Protein AF-A0A535GGE3-F1 (afdb_monomer_lite)

Secondary structure (DSSP, 8-state):
-HHHHTTTS----TT-HHHHHHHHHHHHHS-HHHHHHHHHHHHHHHHHS-HHHHHHHHHHHHHHHHHHHHHT-----TTHHHHTT----

pLDDT: mean 84.15, std 18.24, range [43.69, 98.31]

Radius of gyration: 27.99 Å; chains: 1; bounding box: 55×21×83 Å

Sequence (89 aa):
THE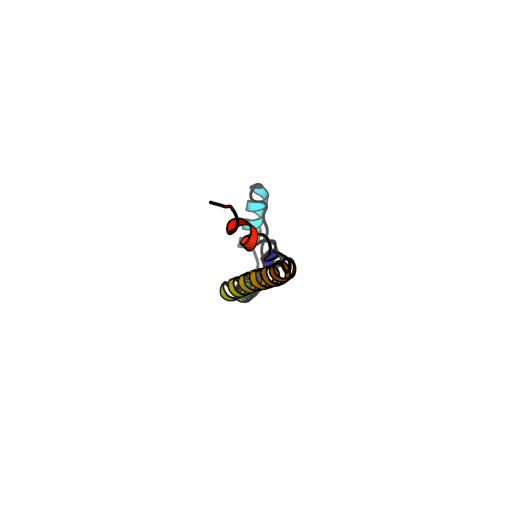ELGEWAITINPFDVDATADALHKALLMDPVERHARAEKMRAVVQQNDVARWISAQLQDIRDLIEPLAARQPEVSREEALVAGEGTI

Structure (mmCIF, N/CA/C/O backbone):
data_AF-A0A535GGE3-F1
#
_entry.id   AF-A0A535GGE3-F1
#
loop_
_atom_site.group_PDB
_atom_site.id
_atom_site.type_symbol
_atom_site.label_atom_id
_atom_site.label_alt_id
_atom_site.label_comp_id
_atom_site.label_asym_id
_atom_site.label_entity_id
_atom_site.label_seq_id
_atom_site.pdbx_PDB_ins_code
_atom_site.Cartn_x
_atom_site.Cartn_y
_atom_site.Cartn_z
_atom_site.occupancy
_atom_site.B_iso_or_equiv
_atom_site.auth_seq_id
_atom_site.auth_comp_id
_atom_site.auth_asym_id
_atom_site.auth_atom_id
_atom_site.pdbx_PDB_model_num
ATOM 1 N N . THR A 1 1 ? 3.525 0.109 -5.865 1.00 65.56 1 THR A N 1
ATOM 2 C CA . THR A 1 1 ? 2.111 0.341 -6.284 1.00 65.56 1 THR A CA 1
ATOM 3 C C . THR A 1 1 ? 1.181 -0.630 -5.549 1.00 65.56 1 THR A C 1
ATOM 5 O O . THR A 1 1 ? 1.669 -1.307 -4.650 1.00 65.56 1 THR A O 1
ATOM 8 N N . HIS A 1 2 ? -0.128 -0.718 -5.861 1.00 84.50 2 HIS A N 1
ATOM 9 C CA . HIS A 1 2 ? -0.995 -1.799 -5.333 1.00 84.50 2 HIS A CA 1
ATOM 10 C C . HIS A 1 2 ? -0.398 -3.186 -5.610 1.00 84.50 2 HIS A C 1
ATOM 12 O O . HIS A 1 2 ? -0.437 -4.055 -4.753 1.00 84.50 2 HIS A O 1
ATOM 18 N N . GLU A 1 3 ? 0.228 -3.367 -6.767 1.00 89.81 3 GLU A N 1
ATOM 19 C CA . GLU A 1 3 ? 0.840 -4.640 -7.160 1.00 89.81 3 GLU A CA 1
ATOM 20 C C . GLU A 1 3 ? 1.996 -5.048 -6.234 1.00 89.81 3 GLU A C 1
ATOM 22 O O . GLU A 1 3 ? 2.218 -6.230 -6.008 1.00 89.81 3 GLU A O 1
ATOM 27 N N . GLU A 1 4 ? 2.701 -4.078 -5.649 1.00 88.94 4 GLU A N 1
ATOM 28 C CA . GLU A 1 4 ? 3.852 -4.335 -4.773 1.00 88.94 4 GLU A CA 1
ATOM 29 C C . GLU A 1 4 ? 3.494 -4.277 -3.283 1.00 88.94 4 GLU A C 1
ATOM 31 O O . GLU A 1 4 ? 4.066 -4.995 -2.469 1.00 88.94 4 GLU A O 1
ATOM 36 N N . LEU A 1 5 ? 2.571 -3.390 -2.899 1.00 94.06 5 LEU A N 1
ATOM 37 C CA . LEU A 1 5 ? 2.252 -3.095 -1.496 1.00 94.06 5 LEU A CA 1
ATOM 38 C C . LEU A 1 5 ? 0.852 -3.558 -1.083 1.00 94.06 5 LEU A C 1
ATOM 40 O O . LEU A 1 5 ? 0.518 -3.497 0.100 1.00 94.06 5 LEU A O 1
ATOM 44 N N . GLY A 1 6 ? 0.021 -3.996 -2.029 1.00 93.19 6 GLY A N 1
ATOM 45 C CA . GLY A 1 6 ? -1.407 -4.254 -1.838 1.00 93.19 6 GLY A CA 1
ATOM 46 C C . GLY A 1 6 ? -1.722 -5.329 -0.806 1.00 93.19 6 GLY A C 1
ATOM 47 O O . GLY A 1 6 ? -2.757 -5.241 -0.156 1.00 93.19 6 GLY A O 1
ATOM 48 N N . GLU A 1 7 ? -0.814 -6.285 -0.595 1.00 94.00 7 GLU A N 1
ATOM 49 C CA . GLU A 1 7 ? -0.938 -7.305 0.455 1.00 94.00 7 GLU A CA 1
ATOM 50 C C . GLU A 1 7 ? -1.048 -6.676 1.858 1.00 94.00 7 GLU A C 1
ATOM 52 O O . GLU A 1 7 ? -1.814 -7.133 2.707 1.00 94.00 7 GLU A O 1
ATOM 57 N N . TRP A 1 8 ? -0.320 -5.582 2.092 1.00 96.06 8 TRP A N 1
ATOM 58 C CA . TRP A 1 8 ? -0.219 -4.933 3.402 1.00 96.06 8 TRP A CA 1
ATOM 59 C C . TRP A 1 8 ? -0.999 -3.613 3.472 1.00 96.06 8 TRP A C 1
ATOM 61 O O . TRP A 1 8 ? -1.387 -3.182 4.564 1.00 96.06 8 TRP A O 1
ATOM 71 N N . ALA A 1 9 ? -1.279 -2.995 2.325 1.00 95.88 9 ALA A N 1
ATOM 72 C CA . ALA A 1 9 ? -2.024 -1.748 2.204 1.00 95.88 9 ALA A CA 1
ATOM 73 C C . ALA A 1 9 ? -3.549 -1.954 2.221 1.00 95.88 9 ALA A C 1
ATOM 75 O O . ALA A 1 9 ? -4.075 -3.007 1.864 1.00 95.88 9 ALA A O 1
ATOM 76 N N . ILE A 1 10 ? -4.287 -0.905 2.593 1.00 95.88 10 ILE A N 1
ATOM 77 C CA . ILE A 1 10 ? -5.721 -0.825 2.295 1.00 95.88 10 ILE A CA 1
ATOM 78 C C . ILE A 1 10 ? -5.846 -0.257 0.885 1.00 95.88 10 ILE A C 1
ATOM 80 O O . ILE A 1 10 ? -5.520 0.903 0.644 1.00 95.88 10 ILE A O 1
ATOM 84 N N . THR A 1 11 ? -6.276 -1.097 -0.049 1.00 95.19 11 THR A N 1
ATOM 85 C CA . THR A 1 11 ? -6.462 -0.701 -1.447 1.00 95.19 11 THR A CA 1
ATOM 86 C C . THR A 1 11 ? -7.828 -0.060 -1.629 1.00 95.19 11 THR A C 1
ATOM 88 O O . THR A 1 11 ? -8.811 -0.534 -1.063 1.00 95.19 11 THR A O 1
ATOM 91 N N . ILE A 1 12 ? -7.878 1.002 -2.430 1.00 95.44 12 ILE A N 1
ATOM 92 C CA . ILE A 1 12 ? -9.096 1.752 -2.738 1.00 95.44 12 ILE A CA 1
ATOM 93 C C . ILE A 1 12 ? -9.269 1.894 -4.247 1.00 95.44 12 ILE A C 1
ATOM 95 O O . ILE A 1 12 ? -8.293 1.901 -4.999 1.00 95.44 12 ILE A O 1
ATOM 99 N N . ASN A 1 13 ? -10.521 2.037 -4.676 1.00 93.81 13 ASN A N 1
ATOM 100 C CA . ASN A 1 13 ? -10.852 2.547 -5.998 1.00 93.81 13 ASN A CA 1
ATOM 101 C C . ASN A 1 13 ? -10.928 4.084 -5.917 1.00 93.81 13 ASN A C 1
ATOM 103 O O . ASN A 1 13 ? -11.779 4.589 -5.188 1.00 93.81 13 ASN A O 1
ATOM 107 N N . PRO A 1 14 ? -10.101 4.845 -6.658 1.00 94.69 14 PRO A N 1
ATOM 108 C CA . PRO A 1 14 ? -10.070 6.306 -6.545 1.00 94.69 14 PRO A CA 1
ATOM 109 C C . PRO A 1 14 ? -11.331 7.004 -7.079 1.00 94.69 14 PRO A C 1
ATOM 111 O O . PRO A 1 14 ? -11.496 8.200 -6.859 1.00 94.69 14 PRO A O 1
ATOM 114 N N . PHE A 1 15 ? -12.208 6.285 -7.785 1.00 97.56 15 PHE A N 1
ATOM 115 C CA . PHE A 1 15 ? -13.466 6.821 -8.316 1.00 97.56 15 PHE A CA 1
ATOM 116 C C . PHE A 1 15 ? -14.675 6.548 -7.415 1.00 97.56 15 PHE A C 1
ATOM 118 O O . PHE A 1 15 ? -15.767 7.030 -7.707 1.00 97.56 15 PHE A O 1
ATOM 125 N N . ASP A 1 16 ? -14.491 5.783 -6.339 1.00 97.94 16 ASP A N 1
ATOM 126 C CA . ASP A 1 16 ? -15.547 5.437 -5.394 1.00 97.94 16 ASP A CA 1
ATOM 127 C C . ASP A 1 16 ? -15.313 6.165 -4.064 1.00 97.94 16 ASP A C 1
ATOM 129 O O . ASP A 1 16 ? -14.432 5.817 -3.269 1.00 97.94 16 ASP A O 1
ATOM 133 N N . VAL A 1 17 ? -16.084 7.233 -3.854 1.00 98.00 17 VAL A N 1
ATOM 134 C CA . VAL A 1 17 ? -15.956 8.104 -2.680 1.00 98.00 17 VAL A CA 1
ATOM 135 C C . VAL A 1 17 ? -16.408 7.386 -1.411 1.00 98.00 17 VAL A C 1
ATOM 137 O O . VAL A 1 17 ? -15.737 7.503 -0.384 1.00 98.00 17 VAL A O 1
ATOM 140 N N . ASP A 1 18 ? -17.491 6.613 -1.484 1.00 98.25 18 ASP A N 1
ATOM 141 C CA . ASP A 1 18 ? -18.054 5.917 -0.326 1.00 98.25 18 ASP A CA 1
ATOM 142 C C . ASP A 1 18 ? -17.114 4.795 0.128 1.00 98.25 18 ASP A C 1
ATOM 144 O O . ASP A 1 18 ? -16.729 4.737 1.298 1.00 98.25 18 ASP A O 1
ATOM 148 N N . ALA A 1 19 ? -16.611 3.985 -0.810 1.00 97.19 19 ALA A N 1
ATOM 149 C CA . ALA A 1 19 ? -15.624 2.953 -0.492 1.00 97.19 19 ALA A CA 1
ATOM 150 C C . ALA A 1 19 ? -14.320 3.546 0.073 1.00 97.19 19 ALA A C 1
ATOM 152 O O . ALA A 1 19 ? -13.678 2.952 0.945 1.00 97.19 19 ALA A O 1
ATOM 153 N N . THR A 1 20 ? -13.921 4.734 -0.393 1.00 97.88 20 THR A N 1
ATOM 154 C CA . THR A 1 20 ? -12.757 5.446 0.154 1.00 97.88 20 THR A CA 1
ATOM 155 C C . THR A 1 20 ? -13.014 5.928 1.587 1.00 97.88 20 THR A C 1
ATOM 157 O O . THR A 1 20 ? -12.121 5.825 2.434 1.00 97.88 20 THR A O 1
ATOM 160 N N . ALA A 1 21 ? -14.221 6.413 1.894 1.00 98.12 21 ALA A N 1
ATOM 161 C CA . ALA A 1 21 ? -14.606 6.805 3.249 1.00 98.12 21 ALA A CA 1
ATOM 162 C C . ALA A 1 21 ? -14.586 5.607 4.214 1.00 98.12 21 ALA A C 1
ATOM 164 O O . ALA A 1 21 ? -14.001 5.702 5.298 1.00 98.12 21 ALA A O 1
ATOM 165 N N . ASP A 1 22 ? -15.121 4.460 3.795 1.00 98.19 22 ASP A N 1
ATOM 166 C CA . ASP A 1 22 ? -15.088 3.219 4.575 1.00 98.19 22 ASP A CA 1
ATOM 167 C C . ASP A 1 22 ? -13.653 2.729 4.819 1.00 98.19 22 ASP A C 1
ATOM 169 O O . ASP A 1 22 ? -13.294 2.324 5.931 1.00 98.19 22 ASP A O 1
ATOM 173 N N . ALA A 1 23 ? -12.790 2.812 3.802 1.00 97.88 23 ALA A N 1
ATOM 174 C CA . ALA A 1 23 ? -11.376 2.471 3.919 1.00 97.88 23 ALA A CA 1
ATOM 175 C C . ALA A 1 23 ? -10.643 3.364 4.935 1.00 97.88 23 ALA A C 1
ATOM 177 O O . ALA A 1 23 ? -9.874 2.856 5.758 1.00 97.88 23 ALA A O 1
ATOM 178 N N . LEU A 1 24 ? -10.903 4.676 4.917 1.00 97.81 24 LEU A N 1
ATOM 179 C CA . LEU A 1 24 ? -10.366 5.621 5.900 1.00 97.81 24 LEU A CA 1
ATOM 180 C C . LEU A 1 24 ? -10.873 5.314 7.308 1.00 97.81 24 LEU A C 1
ATOM 182 O O . LEU A 1 24 ? -10.078 5.271 8.248 1.00 97.81 24 LEU A O 1
ATOM 186 N N . HIS A 1 25 ? -12.172 5.055 7.455 1.00 98.19 25 HIS A N 1
ATOM 187 C CA . HIS A 1 25 ? -12.770 4.697 8.736 1.00 98.19 25 HIS A CA 1
ATOM 188 C C . HIS A 1 25 ? -12.113 3.444 9.327 1.00 98.19 25 HIS A C 1
ATOM 190 O O . HIS A 1 25 ? -11.648 3.458 10.470 1.00 98.19 25 HIS A O 1
ATOM 196 N N . LYS A 1 26 ? -11.967 2.390 8.514 1.00 97.50 26 LYS A N 1
ATOM 197 C CA . LYS A 1 26 ? -11.250 1.167 8.886 1.00 97.50 26 LYS A CA 1
ATOM 198 C C . LYS A 1 26 ? -9.802 1.445 9.288 1.00 97.50 26 LYS A C 1
ATOM 200 O O . LYS A 1 26 ? -9.337 0.894 10.280 1.00 97.50 26 LYS A O 1
ATOM 205 N N . ALA A 1 27 ? -9.081 2.275 8.535 1.00 97.50 27 ALA A N 1
ATOM 206 C CA . ALA A 1 27 ? -7.683 2.593 8.822 1.00 97.50 27 ALA A CA 1
ATOM 207 C C . ALA A 1 27 ? -7.515 3.330 10.161 1.00 97.50 27 ALA A C 1
ATOM 209 O O . ALA A 1 27 ? -6.601 3.022 10.928 1.00 97.50 27 ALA A O 1
ATOM 210 N N . LEU A 1 28 ? -8.404 4.285 10.448 1.00 97.81 28 LEU A N 1
ATOM 211 C CA . LEU A 1 28 ? -8.374 5.093 11.669 1.00 97.81 28 LEU A CA 1
ATOM 212 C C . LEU A 1 28 ? -8.727 4.286 12.922 1.00 97.81 28 LEU A C 1
ATOM 214 O O . LEU A 1 28 ? -8.173 4.550 13.988 1.00 97.81 28 LEU A O 1
ATOM 218 N N . LEU A 1 29 ? -9.612 3.298 12.789 1.00 97.94 29 LEU A N 1
ATOM 219 C CA . LEU A 1 29 ? -10.005 2.405 13.882 1.00 97.94 29 LEU A CA 1
ATOM 220 C C . LEU A 1 29 ? -9.164 1.125 13.972 1.00 97.94 29 LEU A C 1
ATOM 222 O O . LEU A 1 29 ? -9.393 0.312 14.865 1.00 97.94 29 LEU A O 1
ATOM 226 N N . MET A 1 30 ? -8.203 0.933 13.066 1.00 98.25 30 MET A N 1
ATOM 227 C CA . MET A 1 30 ? -7.353 -0.252 13.045 1.00 98.25 30 MET A CA 1
ATOM 228 C C . MET A 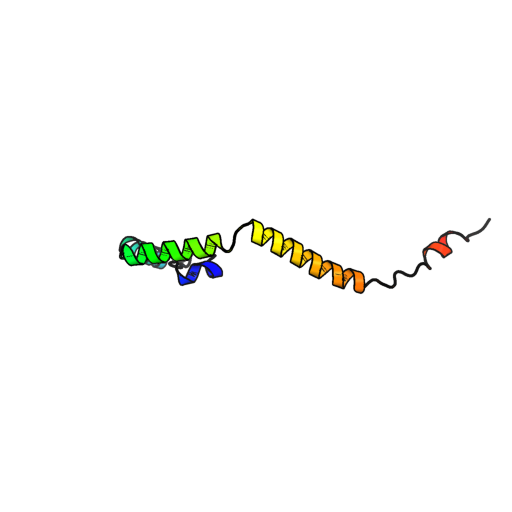1 30 ? -6.566 -0.384 14.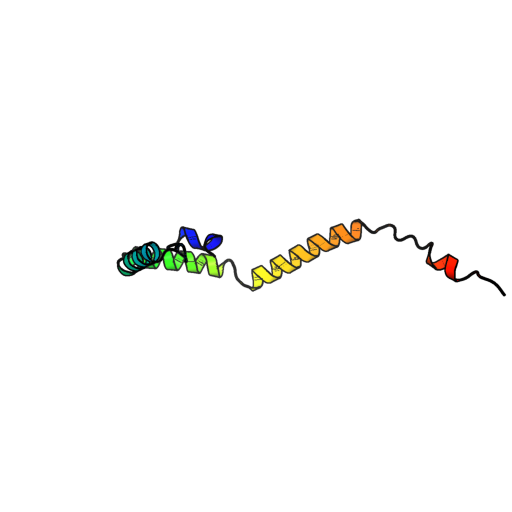347 1.00 98.25 30 MET A C 1
ATOM 230 O O . MET A 1 30 ? -5.962 0.585 14.828 1.00 98.25 30 MET A O 1
ATOM 234 N N . ASP A 1 31 ? -6.523 -1.614 14.863 1.00 98.31 31 ASP A N 1
ATOM 235 C CA . ASP A 1 31 ? -5.731 -1.947 16.036 1.00 98.31 31 ASP A CA 1
ATOM 236 C C . ASP A 1 31 ? -4.269 -1.484 15.850 1.00 98.31 31 ASP A C 1
ATOM 238 O O . ASP A 1 31 ? -3.678 -1.693 14.781 1.00 98.31 31 ASP A O 1
ATOM 242 N N . PRO A 1 32 ? -3.654 -0.831 16.854 1.00 98.19 32 PRO A N 1
ATOM 243 C CA . PRO A 1 32 ? -2.297 -0.314 16.723 1.00 98.19 32 PRO A CA 1
ATOM 244 C C . PRO A 1 32 ? -1.246 -1.378 16.385 1.00 98.19 32 PRO A C 1
ATOM 246 O O . PRO A 1 32 ? -0.294 -1.059 15.670 1.00 98.19 32 PRO A O 1
ATOM 249 N N . VAL A 1 33 ? -1.404 -2.616 16.866 1.00 98.31 33 VAL A N 1
ATOM 250 C CA . VAL A 1 33 ? -0.475 -3.721 16.589 1.00 98.31 33 VAL A CA 1
ATOM 251 C C . VAL A 1 33 ? -0.600 -4.151 15.133 1.00 98.31 33 VAL A C 1
ATOM 253 O O . VAL A 1 33 ? 0.415 -4.265 14.444 1.00 98.31 33 VAL A O 1
ATOM 256 N N . GLU A 1 34 ? -1.827 -4.313 14.630 1.00 97.75 34 GLU A N 1
ATOM 257 C CA . GLU A 1 34 ? -2.064 -4.603 13.210 1.00 97.75 34 GLU A CA 1
ATOM 258 C C . GLU A 1 34 ? -1.506 -3.484 12.318 1.00 97.75 34 GLU A C 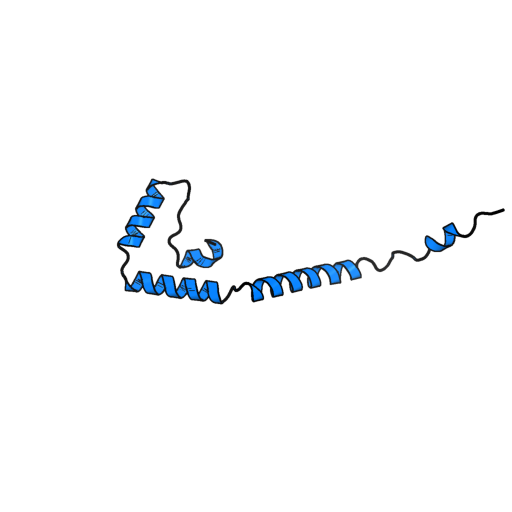1
ATOM 260 O O . GLU A 1 34 ? -0.773 -3.749 11.359 1.00 97.75 34 GLU A O 1
ATOM 265 N N . ARG A 1 35 ? -1.793 -2.221 12.660 1.00 97.81 35 ARG A N 1
ATOM 266 C CA . ARG A 1 35 ? -1.318 -1.052 11.910 1.00 97.81 35 ARG A CA 1
ATOM 267 C C . ARG A 1 35 ? 0.206 -1.012 11.8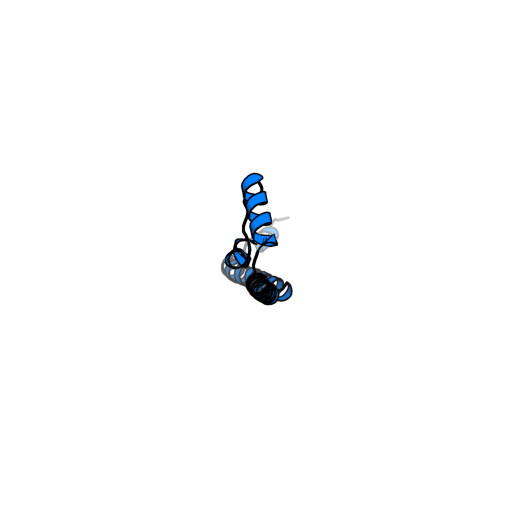44 1.00 97.81 35 ARG A C 1
ATOM 269 O O . ARG A 1 35 ? 0.771 -0.755 10.780 1.00 97.81 35 ARG A O 1
ATOM 276 N N . HIS A 1 36 ? 0.873 -1.286 12.964 1.00 98.06 36 HIS A N 1
ATOM 277 C CA . HIS A 1 36 ? 2.329 -1.345 13.025 1.00 98.06 36 HIS A CA 1
ATOM 278 C C . HIS A 1 36 ? 2.885 -2.494 12.177 1.00 98.06 36 HIS A C 1
ATOM 280 O O . HIS A 1 36 ? 3.799 -2.282 11.382 1.00 98.06 36 HIS A O 1
ATOM 286 N N . ALA A 1 37 ? 2.312 -3.694 12.293 1.00 98.00 37 ALA A N 1
ATOM 287 C CA . ALA A 1 37 ? 2.746 -4.858 11.526 1.00 98.00 37 ALA A CA 1
ATOM 288 C C . ALA A 1 37 ? 2.647 -4.620 10.010 1.00 98.00 37 ALA A C 1
ATOM 290 O O . ALA A 1 37 ? 3.607 -4.881 9.284 1.00 98.00 37 ALA A O 1
ATOM 291 N N . ARG A 1 38 ? 1.530 -4.053 9.533 1.00 97.62 38 ARG A N 1
ATOM 292 C CA . ARG A 1 38 ? 1.357 -3.671 8.121 1.00 97.62 38 ARG A CA 1
ATOM 293 C C . ARG A 1 38 ? 2.409 -2.655 7.675 1.00 97.62 38 ARG A C 1
ATOM 295 O O . ARG A 1 38 ? 3.020 -2.829 6.621 1.00 97.62 38 ARG A O 1
ATOM 302 N N . ALA A 1 39 ? 2.645 -1.612 8.475 1.00 97.12 39 ALA A N 1
ATOM 303 C CA . ALA A 1 39 ? 3.628 -0.576 8.162 1.00 97.12 39 ALA A CA 1
ATOM 304 C C . ALA A 1 39 ? 5.055 -1.137 8.052 1.00 97.12 39 ALA A C 1
ATOM 306 O O . ALA A 1 39 ? 5.762 -0.804 7.102 1.00 97.12 39 ALA A O 1
ATOM 307 N N . GLU A 1 40 ? 5.465 -2.018 8.970 1.00 97.81 40 GLU A N 1
ATOM 308 C CA . GLU A 1 40 ? 6.775 -2.681 8.904 1.00 97.81 40 GLU A CA 1
ATOM 309 C C . GLU A 1 40 ? 6.941 -3.502 7.625 1.00 97.81 40 GLU A C 1
ATOM 311 O O . GLU A 1 40 ? 7.959 -3.394 6.940 1.00 97.81 40 GLU A O 1
ATOM 316 N N . LYS A 1 41 ? 5.920 -4.283 7.254 1.00 96.94 41 LYS A N 1
ATOM 317 C CA . LYS A 1 41 ? 5.956 -5.083 6.025 1.00 96.94 41 LYS A CA 1
ATOM 318 C C . LYS A 1 41 ? 6.080 -4.210 4.779 1.00 96.94 41 LYS A C 1
ATOM 320 O O . LYS A 1 41 ? 6.932 -4.484 3.938 1.00 96.94 41 LYS A O 1
ATOM 325 N N . MET A 1 42 ? 5.317 -3.118 4.695 1.00 95.75 42 MET A N 1
ATOM 326 C CA . MET A 1 42 ? 5.442 -2.169 3.583 1.00 95.75 42 MET A CA 1
ATOM 327 C C . MET A 1 42 ? 6.835 -1.532 3.518 1.00 95.75 42 MET A C 1
ATOM 329 O O . MET A 1 42 ? 7.409 -1.452 2.434 1.00 95.75 42 MET A O 1
ATOM 333 N N . ARG A 1 43 ? 7.422 -1.123 4.655 1.00 95.12 43 ARG A N 1
ATOM 334 C CA . ARG A 1 43 ? 8.790 -0.571 4.669 1.00 95.12 43 ARG A CA 1
ATOM 335 C C . ARG A 1 43 ? 9.819 -1.579 4.175 1.00 95.12 43 ARG A C 1
ATOM 337 O O . ARG A 1 43 ? 10.685 -1.204 3.390 1.00 95.12 43 ARG A O 1
ATOM 344 N N . ALA A 1 44 ? 9.701 -2.841 4.581 1.00 93.88 44 ALA A N 1
ATOM 345 C CA . ALA A 1 44 ? 10.593 -3.894 4.112 1.00 93.88 44 ALA A CA 1
ATOM 346 C C . ALA A 1 44 ? 10.504 -4.085 2.589 1.00 93.88 44 ALA A C 1
ATOM 348 O O . ALA A 1 44 ? 11.539 -4.249 1.946 1.00 93.88 44 ALA A O 1
ATOM 349 N N . VAL A 1 45 ? 9.302 -4.040 1.999 1.00 92.81 45 VAL A N 1
ATOM 350 C CA . VAL A 1 45 ? 9.125 -4.136 0.537 1.00 92.81 45 VAL A CA 1
ATOM 351 C C . VAL A 1 45 ? 9.775 -2.950 -0.176 1.00 92.81 45 VAL A C 1
ATOM 353 O O . VAL A 1 45 ? 10.504 -3.150 -1.146 1.00 92.81 45 VAL A O 1
ATOM 356 N N . VAL A 1 46 ? 9.572 -1.726 0.319 1.00 90.75 46 VAL A N 1
ATOM 357 C CA . VAL A 1 46 ? 10.174 -0.518 -0.272 1.00 90.75 46 VAL A CA 1
ATOM 358 C C . VAL A 1 46 ? 11.702 -0.563 -0.200 1.00 90.75 46 VAL A C 1
ATOM 360 O O . VAL A 1 46 ? 12.370 -0.274 -1.185 1.00 90.75 46 VAL A O 1
ATOM 363 N N . GLN A 1 47 ? 12.270 -0.973 0.936 1.00 90.50 47 GLN A N 1
ATOM 364 C CA . GLN A 1 47 ? 13.725 -1.063 1.112 1.00 90.50 47 GLN A CA 1
ATOM 365 C C . GLN A 1 47 ? 14.382 -2.111 0.202 1.00 90.50 47 GLN A C 1
ATOM 367 O O . GLN A 1 47 ? 15.527 -1.940 -0.194 1.00 90.50 47 GLN A O 1
ATOM 372 N N . GLN A 1 48 ? 13.674 -3.189 -0.144 1.00 87.56 48 GLN A N 1
ATOM 373 C CA . GLN A 1 48 ? 14.182 -4.228 -1.052 1.00 87.56 48 GLN A CA 1
ATOM 374 C C . GLN A 1 48 ? 14.142 -3.826 -2.535 1.00 87.56 48 GLN A C 1
ATOM 376 O O . GLN A 1 48 ? 14.823 -4.452 -3.356 1.00 87.56 48 GLN A O 1
ATOM 381 N N . ASN A 1 49 ? 13.343 -2.813 -2.874 1.00 85.19 49 ASN A N 1
ATOM 382 C CA . ASN A 1 49 ? 13.130 -2.311 -4.230 1.00 85.19 49 ASN A CA 1
ATOM 383 C C . ASN A 1 49 ? 13.633 -0.866 -4.344 1.00 85.19 49 ASN A C 1
ATOM 385 O O . ASN A 1 49 ? 12.894 0.045 -4.713 1.00 85.19 49 ASN A O 1
ATOM 389 N N . ASP A 1 50 ? 14.893 -0.649 -3.968 1.00 85.00 50 ASP A N 1
ATOM 390 C CA . ASP A 1 50 ? 15.501 0.675 -4.023 1.00 85.00 50 ASP A CA 1
ATOM 391 C C . ASP A 1 50 ? 15.840 1.132 -5.459 1.00 85.00 50 ASP A C 1
ATOM 393 O O . ASP A 1 50 ? 15.838 0.367 -6.430 1.00 85.00 50 ASP A O 1
ATOM 397 N N . VAL A 1 51 ? 16.145 2.426 -5.590 1.00 88.81 51 VAL A N 1
ATOM 398 C CA . VAL A 1 51 ? 16.471 3.053 -6.879 1.00 88.81 51 VAL A CA 1
ATOM 399 C C . VAL A 1 51 ? 17.755 2.499 -7.501 1.00 88.81 51 VAL A C 1
ATOM 401 O O . VAL A 1 51 ? 17.866 2.446 -8.724 1.00 88.81 51 VAL A O 1
ATOM 404 N N . ALA A 1 52 ? 18.725 2.069 -6.689 1.00 90.31 52 ALA A N 1
ATOM 405 C CA . ALA A 1 52 ? 19.986 1.539 -7.193 1.00 90.31 52 ALA A CA 1
ATOM 406 C C . ALA A 1 52 ? 19.753 0.193 -7.885 1.00 90.31 52 ALA A C 1
ATOM 408 O O . ALA A 1 52 ? 20.196 -0.003 -9.017 1.00 90.31 52 ALA A O 1
ATOM 409 N N . ARG A 1 53 ? 18.970 -0.688 -7.254 1.00 88.75 53 ARG A N 1
ATOM 410 C CA . ARG A 1 53 ? 18.506 -1.945 -7.836 1.00 88.75 53 ARG A CA 1
ATOM 411 C C . ARG A 1 53 ? 17.734 -1.709 -9.129 1.00 88.75 53 ARG A C 1
ATOM 413 O O . ARG A 1 53 ? 17.974 -2.426 -10.097 1.00 88.75 53 ARG A O 1
ATOM 420 N N . TRP A 1 54 ? 16.846 -0.712 -9.165 1.00 91.94 54 TRP A N 1
ATOM 421 C CA . TRP A 1 54 ? 16.120 -0.363 -10.389 1.00 91.94 54 TRP A CA 1
ATOM 422 C C . TRP A 1 54 ? 17.078 0.029 -11.524 1.00 91.94 54 TRP A C 1
ATOM 424 O O . TRP A 1 54 ? 16.996 -0.553 -12.602 1.00 91.94 54 TRP A O 1
ATOM 434 N N . ILE A 1 55 ? 18.041 0.930 -11.284 1.00 95.62 55 ILE A N 1
ATOM 435 C CA . ILE A 1 55 ? 19.025 1.328 -12.309 1.00 95.62 55 ILE A CA 1
ATOM 436 C C . ILE A 1 55 ? 19.838 0.119 -12.783 1.00 95.62 55 ILE A C 1
ATOM 438 O O . ILE A 1 55 ? 20.025 -0.061 -13.986 1.00 95.62 55 ILE A O 1
ATOM 442 N N . SER A 1 56 ? 20.314 -0.723 -11.860 1.00 94.94 56 SER A N 1
ATOM 443 C CA . SER A 1 56 ? 21.062 -1.932 -12.215 1.00 94.94 56 SER A CA 1
ATOM 444 C C . SER A 1 56 ? 20.244 -2.883 -13.087 1.00 94.94 56 SER A C 1
ATOM 446 O O . SER A 1 56 ? 20.773 -3.379 -14.078 1.00 94.94 56 SER A O 1
ATOM 448 N N . ALA A 1 57 ? 18.965 -3.093 -12.763 1.00 94.19 57 ALA A N 1
ATOM 449 C CA . ALA A 1 57 ? 18.067 -3.914 -13.569 1.00 94.19 57 ALA A CA 1
ATOM 450 C C . ALA A 1 57 ? 17.872 -3.323 -14.974 1.00 94.19 57 ALA A C 1
ATOM 452 O O . ALA A 1 57 ? 18.067 -4.025 -15.956 1.00 94.19 57 ALA A O 1
ATOM 453 N N . GLN A 1 58 ? 17.609 -2.017 -15.089 1.00 96.38 58 GLN A N 1
ATOM 454 C CA . GLN A 1 58 ? 17.436 -1.365 -16.393 1.00 96.38 58 GLN A CA 1
ATOM 455 C C . GLN A 1 58 ? 18.693 -1.437 -17.272 1.00 96.38 58 GLN A C 1
ATOM 457 O O . GLN A 1 58 ? 18.602 -1.671 -18.475 1.00 96.38 58 GLN A O 1
ATOM 462 N N . LEU A 1 59 ? 19.883 -1.251 -16.692 1.00 96.50 59 LEU A N 1
ATOM 463 C CA . LEU A 1 59 ? 21.141 -1.377 -17.437 1.00 96.50 59 LEU A CA 1
ATOM 464 C C . LEU A 1 59 ? 21.405 -2.818 -17.889 1.00 96.50 59 LEU A C 1
ATOM 466 O O . LEU A 1 59 ? 21.971 -3.019 -18.966 1.00 96.50 59 LEU A O 1
ATOM 470 N N . GLN A 1 60 ? 21.015 -3.801 -17.075 1.00 96.00 60 GLN A N 1
ATOM 471 C CA . GLN A 1 60 ? 21.100 -5.212 -17.436 1.00 96.00 60 GLN A CA 1
ATOM 472 C C . GLN A 1 60 ? 20.136 -5.537 -18.583 1.00 96.00 60 GLN A C 1
ATOM 474 O O . GLN A 1 60 ? 20.580 -6.076 -19.591 1.00 96.00 60 GLN A O 1
ATOM 479 N N . ASP A 1 61 ? 18.878 -5.095 -18.495 1.00 95.12 61 ASP A N 1
ATOM 480 C CA . ASP A 1 61 ? 17.873 -5.279 -19.548 1.00 95.12 61 ASP A CA 1
ATOM 481 C C . ASP A 1 61 ? 18.354 -4.705 -20.893 1.00 95.12 61 ASP A C 1
ATOM 483 O O . ASP A 1 61 ? 18.254 -5.354 -21.932 1.00 95.12 61 ASP A O 1
ATOM 487 N N . ILE A 1 62 ? 18.933 -3.496 -20.891 1.00 95.00 62 ILE A N 1
ATOM 488 C CA . ILE A 1 62 ? 19.485 -2.875 -22.106 1.00 95.00 62 ILE A CA 1
ATOM 489 C C . ILE A 1 62 ? 20.633 -3.711 -22.683 1.00 95.00 62 ILE A C 1
ATOM 491 O O . ILE A 1 62 ? 20.693 -3.910 -23.898 1.00 95.00 62 ILE A O 1
ATOM 495 N N . ARG A 1 63 ? 21.547 -4.204 -21.839 1.00 92.69 63 ARG A N 1
ATOM 496 C CA . ARG A 1 63 ? 22.661 -5.056 -22.280 1.00 92.69 63 ARG A CA 1
ATOM 497 C C . ARG A 1 63 ? 22.144 -6.335 -22.931 1.00 92.69 63 ARG A C 1
ATOM 499 O O . ARG A 1 63 ? 22.549 -6.652 -24.049 1.00 92.69 63 ARG A O 1
ATOM 506 N N . ASP A 1 64 ? 21.196 -6.988 -22.271 1.00 92.81 64 ASP A N 1
ATOM 507 C CA . ASP A 1 64 ? 20.584 -8.234 -22.727 1.00 92.81 64 ASP A CA 1
ATOM 508 C C . ASP A 1 64 ? 19.759 -8.048 -24.007 1.00 92.81 64 ASP A C 1
ATOM 510 O O . ASP A 1 64 ? 19.555 -9.008 -24.743 1.00 92.81 64 ASP A O 1
ATOM 514 N N . LEU A 1 65 ? 19.309 -6.828 -24.318 1.00 92.50 65 LEU A N 1
ATOM 515 C CA . LEU A 1 65 ? 18.652 -6.493 -25.585 1.00 92.50 65 LEU A CA 1
ATOM 516 C C . LEU A 1 65 ? 19.637 -6.162 -26.715 1.00 92.50 65 LEU A C 1
ATOM 518 O O . LEU A 1 65 ? 19.362 -6.482 -27.874 1.00 92.50 65 LEU A O 1
ATOM 522 N N . ILE A 1 66 ? 20.771 -5.525 -26.410 1.00 88.44 66 ILE A N 1
ATOM 523 C CA . ILE A 1 66 ? 21.773 -5.126 -27.413 1.00 88.44 66 ILE A CA 1
ATOM 524 C C . ILE A 1 66 ? 22.566 -6.334 -27.919 1.00 88.44 66 ILE A C 1
ATOM 526 O O . ILE A 1 66 ? 22.815 -6.440 -29.120 1.00 88.44 66 ILE A O 1
ATOM 530 N N . GLU A 1 67 ? 22.939 -7.259 -27.037 1.00 75.81 67 GLU A N 1
ATOM 531 C CA . GLU A 1 67 ? 23.777 -8.416 -27.380 1.00 75.81 67 GLU A CA 1
ATOM 532 C C . GLU A 1 67 ? 23.129 -9.335 -28.444 1.00 75.81 67 GLU A C 1
ATOM 534 O O . GLU A 1 67 ? 23.780 -9.666 -29.443 1.00 75.81 67 GLU A O 1
ATOM 539 N N . PRO A 1 68 ? 21.821 -9.652 -28.360 1.00 70.88 68 PRO A N 1
ATOM 540 C CA . PRO A 1 68 ? 21.100 -10.357 -29.416 1.00 70.88 68 PRO A CA 1
ATOM 541 C C . PRO A 1 68 ? 20.917 -9.532 -30.693 1.00 70.88 68 PRO A C 1
ATOM 543 O O . PRO A 1 68 ? 20.829 -10.106 -31.776 1.00 70.88 68 PRO A O 1
ATOM 546 N N . LEU A 1 69 ? 20.826 -8.199 -30.603 1.00 62.03 69 LEU A N 1
ATOM 547 C CA . LEU A 1 69 ? 20.656 -7.337 -31.777 1.00 62.03 69 LEU A CA 1
ATOM 548 C C . LEU A 1 69 ? 21.949 -7.257 -32.602 1.00 62.03 69 LEU A C 1
ATOM 550 O O . LEU A 1 69 ? 21.902 -7.368 -33.825 1.00 62.03 69 LEU A O 1
ATOM 554 N N . ALA A 1 70 ? 23.099 -7.150 -31.933 1.00 62.31 70 ALA A N 1
ATOM 555 C CA . ALA A 1 70 ? 24.417 -7.1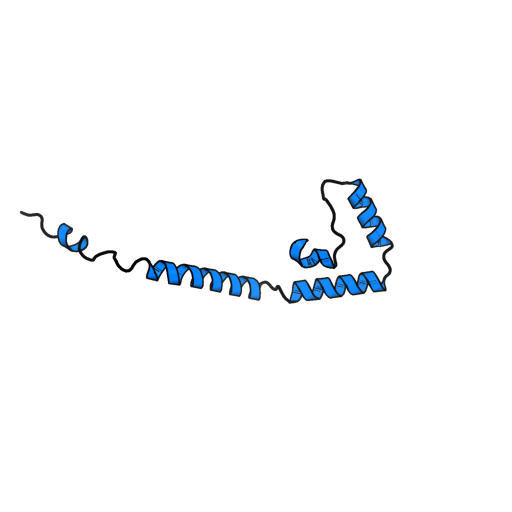84 -32.562 1.00 62.31 70 ALA A CA 1
ATOM 556 C C . ALA A 1 70 ? 24.688 -8.538 -33.241 1.00 62.31 70 ALA A C 1
ATOM 558 O O . ALA A 1 70 ? 25.174 -8.583 -34.369 1.00 62.31 70 ALA A O 1
ATOM 559 N N . ALA A 1 71 ? 24.282 -9.644 -32.609 1.00 64.56 71 ALA A N 1
ATOM 560 C CA . ALA A 1 71 ? 24.379 -10.984 -33.191 1.00 64.56 71 ALA A CA 1
ATOM 561 C C . ALA A 1 71 ? 23.459 -11.203 -34.413 1.00 64.56 71 ALA A C 1
ATOM 563 O O . ALA A 1 71 ? 23.696 -12.115 -35.203 1.00 64.56 71 ALA A O 1
ATOM 564 N N . ARG A 1 72 ? 22.420 -10.372 -34.595 1.00 61.12 72 ARG A N 1
ATOM 565 C CA . ARG A 1 72 ? 21.524 -10.391 -35.769 1.00 61.12 72 ARG A CA 1
ATOM 566 C C . ARG A 1 72 ? 22.034 -9.553 -36.945 1.00 61.12 72 ARG A C 1
ATOM 568 O O . ARG A 1 72 ? 21.459 -9.662 -38.025 1.00 61.12 72 ARG A O 1
ATOM 575 N N . GLN A 1 73 ? 23.097 -8.760 -36.771 1.00 54.06 73 GLN A N 1
ATOM 576 C CA . GLN A 1 73 ? 23.726 -7.973 -37.841 1.00 54.06 73 GLN A CA 1
ATOM 577 C C . GLN A 1 73 ? 25.148 -8.442 -38.236 1.00 54.06 73 GLN A C 1
ATOM 579 O O . GLN A 1 73 ? 26.061 -7.617 -38.247 1.00 54.06 73 GLN A O 1
ATOM 584 N N . PRO A 1 74 ? 25.396 -9.715 -38.608 1.00 50.00 74 PRO A N 1
ATOM 585 C CA . PRO A 1 74 ? 26.708 -10.092 -39.134 1.00 50.00 74 PRO A CA 1
ATOM 586 C C . PRO A 1 74 ? 26.929 -9.712 -40.615 1.00 50.00 74 PRO A C 1
ATOM 588 O O . PRO A 1 74 ? 28.065 -9.741 -41.073 1.00 50.00 74 PRO A O 1
ATOM 591 N N . GLU A 1 75 ? 25.895 -9.297 -41.360 1.00 55.47 75 GLU A N 1
ATOM 592 C CA . GLU A 1 75 ? 25.937 -9.210 -42.833 1.00 55.47 75 GLU A CA 1
ATOM 593 C C . GLU A 1 75 ? 25.557 -7.813 -43.380 1.00 55.47 75 GLU A C 1
ATOM 595 O O . GLU A 1 75 ? 24.719 -7.696 -44.272 1.00 55.47 75 GLU A O 1
ATOM 600 N N . VAL A 1 76 ? 26.131 -6.712 -42.875 1.00 58.00 76 VAL A N 1
ATOM 601 C CA . VAL A 1 76 ? 26.233 -5.509 -43.733 1.00 58.00 76 VAL A CA 1
ATOM 602 C C . VAL A 1 76 ? 27.517 -5.671 -44.532 1.00 58.00 76 VAL A C 1
ATOM 604 O O . VAL A 1 76 ? 28.595 -5.225 -44.136 1.00 58.00 76 VAL A O 1
ATOM 607 N N . SER A 1 77 ? 27.389 -6.439 -45.614 1.00 48.94 77 SER A N 1
ATOM 608 C CA . SER A 1 77 ? 28.455 -6.785 -46.540 1.00 48.94 77 SER A CA 1
ATOM 609 C C . SER A 1 77 ? 29.188 -5.535 -47.002 1.00 48.94 77 SER A C 1
ATOM 611 O O . SER A 1 77 ? 28.612 -4.588 -47.534 1.00 48.94 77 SER A O 1
ATOM 613 N N . ARG A 1 78 ? 30.507 -5.585 -46.839 1.00 54.12 78 ARG A N 1
ATOM 614 C CA . ARG A 1 78 ? 31.534 -4.628 -47.270 1.00 54.12 78 ARG A CA 1
ATOM 615 C C . ARG A 1 78 ? 31.570 -4.388 -48.800 1.00 54.12 78 ARG A C 1
ATOM 617 O O . ARG A 1 78 ? 32.580 -3.918 -49.313 1.00 54.12 78 ARG A O 1
ATOM 624 N N . GLU A 1 79 ? 30.507 -4.721 -49.531 1.00 49.03 79 GLU A N 1
ATOM 625 C CA . GLU A 1 79 ? 30.409 -4.632 -50.992 1.00 49.03 79 GLU A CA 1
ATOM 626 C C . GLU A 1 79 ? 29.869 -3.281 -51.486 1.00 49.03 79 GLU A C 1
ATOM 628 O O . GLU A 1 79 ? 30.272 -2.836 -52.557 1.00 49.03 79 GLU A O 1
ATOM 633 N N . GLU A 1 80 ? 29.067 -2.548 -50.704 1.00 46.75 80 GLU A N 1
ATOM 634 C CA . GLU A 1 80 ? 28.553 -1.235 -51.146 1.00 46.75 80 GLU A CA 1
ATOM 635 C C . GLU A 1 80 ? 29.621 -0.124 -51.139 1.00 46.75 80 GLU A C 1
ATOM 637 O O . GLU A 1 80 ? 29.513 0.854 -51.877 1.00 46.75 80 GLU A O 1
ATOM 642 N N . ALA A 1 81 ? 30.708 -0.286 -50.375 1.00 48.22 81 ALA A N 1
ATOM 643 C CA . ALA A 1 81 ? 31.794 0.697 -50.317 1.00 48.22 81 ALA A CA 1
ATOM 644 C C . ALA A 1 81 ? 32.734 0.661 -51.540 1.00 48.22 81 ALA A C 1
ATOM 646 O O . ALA A 1 81 ? 33.473 1.619 -51.760 1.00 48.22 81 ALA A O 1
ATOM 647 N N . LEU A 1 82 ? 32.722 -0.416 -52.336 1.00 49.94 82 LEU A N 1
ATOM 648 C CA . LEU A 1 82 ? 33.607 -0.565 -53.501 1.00 49.94 82 LEU A CA 1
ATOM 649 C C . LEU A 1 82 ? 32.992 -0.010 -54.796 1.00 49.94 82 LEU A C 1
ATOM 651 O O . LEU A 1 82 ? 33.727 0.414 -55.681 1.00 49.94 82 LEU A O 1
ATOM 655 N N . VAL A 1 83 ? 31.661 0.088 -54.892 1.00 52.66 83 VAL A N 1
ATOM 656 C CA . VAL A 1 83 ? 30.976 0.562 -56.113 1.00 52.66 83 VAL A CA 1
ATOM 657 C C . VAL A 1 83 ? 31.015 2.094 -56.256 1.00 52.66 83 VAL A C 1
ATOM 659 O O . VAL A 1 83 ? 30.903 2.618 -57.360 1.00 52.66 83 VAL A O 1
ATOM 662 N N . ALA A 1 84 ? 31.253 2.840 -55.171 1.00 53.59 84 ALA A N 1
ATOM 663 C CA . ALA A 1 84 ? 31.316 4.306 -55.208 1.00 53.59 84 ALA A CA 1
ATOM 664 C C . ALA A 1 84 ? 32.658 4.878 -55.727 1.00 53.59 84 ALA A C 1
ATOM 666 O O . ALA A 1 84 ? 32.780 6.093 -55.876 1.00 53.59 84 ALA A O 1
ATOM 667 N N . GLY A 1 85 ? 33.665 4.029 -55.982 1.00 56.84 85 GLY A N 1
ATOM 668 C CA . GLY A 1 85 ? 35.016 4.438 -56.394 1.00 56.84 85 GLY A CA 1
ATOM 669 C C . GLY A 1 85 ? 35.339 4.286 -57.885 1.00 56.84 85 GLY A C 1
ATOM 670 O O . GLY A 1 85 ? 36.363 4.801 -58.328 1.00 56.84 85 GLY A O 1
ATOM 671 N N . GLU A 1 86 ? 34.491 3.615 -58.671 1.00 54.03 86 GLU A N 1
ATOM 672 C CA . GLU A 1 86 ? 34.764 3.307 -60.084 1.00 54.03 86 GLU A CA 1
ATOM 673 C C . GLU A 1 86 ? 33.652 3.829 -61.011 1.00 54.03 86 GLU A C 1
ATOM 675 O O . GLU A 1 86 ? 32.806 3.100 -61.516 1.00 54.03 86 GLU A O 1
ATOM 680 N N . GLY A 1 87 ? 33.679 5.136 -61.260 1.00 43.69 87 GLY A N 1
ATOM 681 C CA . GLY A 1 87 ? 32.948 5.815 -62.336 1.00 43.69 87 GLY A CA 1
ATOM 682 C C . GLY A 1 87 ? 33.722 7.080 -62.710 1.00 43.69 87 GLY A C 1
ATOM 683 O O . GLY A 1 87 ? 33.504 8.124 -62.116 1.00 43.69 87 GLY A O 1
ATOM 684 N N . THR A 1 88 ? 34.858 6.928 -63.398 1.00 44.78 88 THR A N 1
ATOM 685 C CA . THR A 1 88 ? 35.025 7.104 -64.858 1.00 44.78 88 THR A CA 1
ATOM 686 C C . THR A 1 88 ? 35.044 8.574 -65.311 1.00 44.78 88 THR A C 1
ATOM 688 O O . THR A 1 88 ? 33.991 9.189 -65.438 1.00 44.78 88 THR A O 1
ATOM 691 N N . ILE A 1 89 ? 36.274 8.994 -65.663 1.00 47.38 89 ILE A N 1
ATOM 692 C CA . ILE A 1 89 ? 36.717 10.009 -66.652 1.00 47.38 89 ILE A CA 1
ATOM 693 C C . ILE A 1 89 ? 36.480 11.483 -66.305 1.00 47.38 89 ILE A C 1
ATOM 695 O O . ILE A 1 89 ? 35.326 11.954 -66.343 1.00 47.38 89 ILE A O 1
#

Foldseek 3Di:
DCVQLVVLDQDDDPVDPVRVVVSVVCLVPPDPVSNVVSVVVNVVSDVVDDPVVVVVVVVVVVVVVVVVVVVVPPDPDPPVVVVVPDDDD